Protein AF-A0A9D4PLC4-F1 (afdb_monomer_lite)

pLDDT: mean 71.14, std 16.93, range [31.78, 88.88]

Organism: Rhipicephalus sanguineus (NCBI:txid34632)

Structure (mmCIF, N/CA/C/O backbone):
data_AF-A0A9D4PLC4-F1
#
_entry.id   AF-A0A9D4PLC4-F1
#
loop_
_atom_site.group_PDB
_atom_site.id
_atom_site.type_symbol
_atom_site.label_atom_id
_atom_site.label_alt_id
_atom_site.label_comp_id
_atom_site.label_asym_id
_atom_site.label_entity_id
_atom_site.label_seq_id
_atom_site.pdbx_PDB_ins_code
_atom_site.Cartn_x
_atom_site.Cartn_y
_atom_site.Cartn_z
_atom_site.occupancy
_atom_site.B_iso_or_equiv
_atom_site.auth_seq_id
_atom_site.auth_comp_id
_atom_site.auth_asym_id
_atom_site.auth_atom_id
_atom_site.pdbx_PDB_model_num
ATOM 1 N N . MET A 1 1 ? -18.715 -10.642 -10.114 1.00 45.38 1 MET A N 1
ATOM 2 C CA . MET A 1 1 ? -18.009 -9.650 -9.276 1.00 45.38 1 MET A CA 1
ATOM 3 C C . MET A 1 1 ? -16.687 -9.358 -9.954 1.00 45.38 1 MET A C 1
ATOM 5 O O . MET A 1 1 ? -16.019 -10.314 -10.340 1.00 45.38 1 MET A O 1
ATOM 9 N N . LYS A 1 2 ? -16.368 -8.088 -10.219 1.00 51.75 2 LYS A N 1
ATOM 10 C CA . LYS A 1 2 ? -15.064 -7.721 -10.784 1.00 51.75 2 LYS A CA 1
ATOM 11 C C . LYS A 1 2 ? -14.036 -7.802 -9.650 1.00 51.75 2 LYS A C 1
ATOM 13 O O . LYS A 1 2 ? -14.367 -7.495 -8.513 1.00 51.75 2 LYS A O 1
ATOM 18 N N . GLY A 1 3 ? -12.821 -8.271 -9.937 1.00 55.44 3 GLY A N 1
ATOM 19 C CA . GLY A 1 3 ? -11.808 -8.559 -8.907 1.00 55.44 3 GLY A CA 1
ATOM 20 C C . GLY A 1 3 ? -11.423 -7.362 -8.024 1.00 55.44 3 GLY A C 1
ATOM 21 O O . GLY A 1 3 ? -10.984 -7.563 -6.899 1.00 55.44 3 GLY A O 1
ATOM 22 N N . THR A 1 4 ? -11.646 -6.135 -8.497 1.00 58.72 4 THR A N 1
ATOM 23 C CA . THR A 1 4 ? -11.433 -4.888 -7.745 1.00 58.72 4 THR A CA 1
ATOM 24 C C . THR A 1 4 ? -12.438 -4.705 -6.608 1.00 58.72 4 THR A C 1
ATOM 26 O O . THR A 1 4 ? -12.043 -4.343 -5.507 1.00 58.72 4 THR A O 1
ATOM 29 N N . ASP A 1 5 ? -13.704 -5.081 -6.819 1.00 70.44 5 ASP A N 1
ATOM 30 C CA . ASP A 1 5 ? -14.782 -4.884 -5.837 1.00 70.44 5 ASP A CA 1
ATOM 31 C C . ASP A 1 5 ? -14.549 -5.719 -4.562 1.00 70.44 5 ASP A C 1
ATOM 33 O O . ASP A 1 5 ? -14.972 -5.357 -3.465 1.00 70.44 5 ASP A O 1
ATOM 37 N N . ALA A 1 6 ? -13.871 -6.864 -4.704 1.00 78.25 6 ALA A N 1
ATOM 38 C CA . ALA A 1 6 ? -13.533 -7.734 -3.583 1.00 78.25 6 ALA A CA 1
ATOM 39 C C . ALA A 1 6 ? -12.406 -7.151 -2.717 1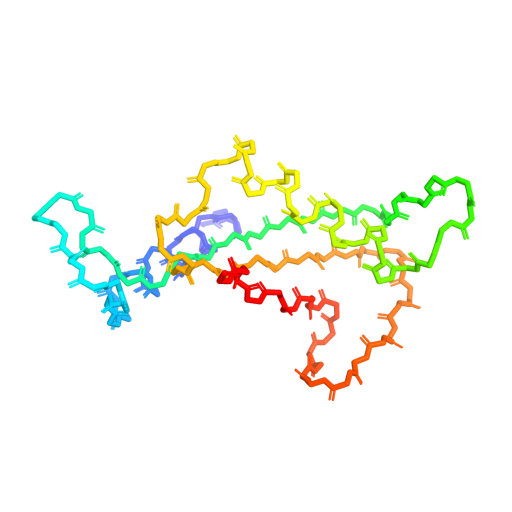.00 78.25 6 ALA A C 1
ATOM 41 O O . ALA A 1 6 ? -12.465 -7.264 -1.494 1.00 78.25 6 ALA A O 1
ATOM 42 N N . LEU A 1 7 ? -11.400 -6.522 -3.337 1.00 77.25 7 LEU A N 1
ATOM 43 C CA . LEU A 1 7 ? -10.304 -5.873 -2.618 1.00 77.25 7 LEU A CA 1
ATOM 44 C C . LEU A 1 7 ? -10.813 -4.651 -1.851 1.00 77.25 7 LEU A C 1
ATOM 46 O O . LEU A 1 7 ? -10.522 -4.522 -0.664 1.00 77.25 7 LEU A O 1
ATOM 50 N N . ASP A 1 8 ? -11.634 -3.823 -2.495 1.00 80.81 8 ASP A N 1
ATOM 51 C CA . ASP A 1 8 ? -12.244 -2.653 -1.862 1.00 80.81 8 ASP A CA 1
ATOM 52 C C . ASP A 1 8 ? -13.105 -3.065 -0.661 1.00 80.81 8 ASP A C 1
ATOM 54 O O . ASP A 1 8 ? -12.969 -2.507 0.428 1.00 80.81 8 ASP A O 1
ATOM 58 N N . GLY A 1 9 ? -13.910 -4.124 -0.810 1.00 83.56 9 GLY A N 1
ATOM 59 C CA . GLY A 1 9 ? -14.704 -4.672 0.290 1.00 83.56 9 GLY A CA 1
ATOM 60 C C . GLY A 1 9 ? -13.858 -5.186 1.463 1.00 83.56 9 GLY A C 1
ATOM 61 O O . GLY A 1 9 ? -14.238 -5.006 2.620 1.00 83.56 9 GLY A O 1
ATOM 62 N N . ILE A 1 10 ? -12.698 -5.797 1.197 1.00 84.12 10 ILE A N 1
ATOM 63 C CA . ILE A 1 10 ? -11.768 -6.237 2.251 1.00 84.12 10 ILE A CA 1
ATOM 64 C C . ILE A 1 10 ? -11.128 -5.032 2.948 1.00 84.12 10 ILE A C 1
ATOM 66 O O . ILE A 1 10 ? -11.069 -5.010 4.178 1.00 84.12 10 ILE A O 1
ATOM 70 N N . ILE A 1 11 ? -10.682 -4.024 2.193 1.00 82.75 11 ILE A N 1
ATOM 71 C CA . ILE A 1 11 ? -10.084 -2.798 2.740 1.00 82.75 11 ILE A CA 1
ATOM 72 C C . ILE A 1 11 ? -11.086 -2.076 3.648 1.00 82.75 11 ILE A C 1
ATOM 74 O O . ILE A 1 11 ? -10.751 -1.715 4.778 1.00 82.75 11 ILE A O 1
ATOM 78 N N . GLU A 1 12 ? -12.332 -1.914 3.198 1.00 82.88 12 GLU A N 1
ATOM 79 C CA . GLU A 1 12 ? -13.393 -1.308 4.007 1.00 82.88 12 GLU A CA 1
ATOM 80 C C . GLU A 1 12 ? -13.704 -2.127 5.258 1.00 82.88 12 GLU A C 1
ATOM 82 O O . GLU A 1 12 ? -13.893 -1.565 6.340 1.00 82.88 12 GLU A O 1
ATOM 87 N N . ARG A 1 13 ? -13.728 -3.457 5.136 1.00 84.06 13 ARG A N 1
ATOM 88 C CA . ARG A 1 13 ? -13.960 -4.348 6.270 1.00 84.06 13 ARG A CA 1
ATOM 89 C C . ARG A 1 13 ? -12.865 -4.212 7.324 1.00 84.06 13 ARG A C 1
ATOM 91 O O . ARG A 1 13 ? -13.193 -4.031 8.492 1.00 84.06 13 ARG A O 1
ATOM 98 N N . ILE A 1 14 ? -11.593 -4.230 6.927 1.00 82.38 14 ILE A N 1
ATOM 99 C CA . ILE A 1 14 ? -10.462 -4.056 7.852 1.00 82.38 14 ILE A CA 1
ATOM 100 C C . ILE A 1 14 ? -10.563 -2.707 8.556 1.00 82.38 14 ILE A C 1
ATOM 102 O O . ILE A 1 14 ? -10.468 -2.638 9.780 1.00 82.38 14 ILE A O 1
ATOM 106 N N . ARG A 1 15 ? -10.854 -1.650 7.802 1.00 82.38 15 ARG A N 1
ATOM 107 C CA . ARG A 1 15 ? -11.050 -0.309 8.346 1.00 82.38 15 ARG A CA 1
ATOM 108 C C . ARG A 1 15 ? -12.215 -0.223 9.344 1.00 82.38 15 ARG A C 1
ATOM 110 O O . ARG A 1 15 ? -12.173 0.603 10.248 1.00 82.38 15 ARG A O 1
ATOM 117 N N . ASN A 1 16 ? -13.248 -1.052 9.213 1.00 81.56 16 ASN A N 1
ATOM 118 C CA . ASN A 1 16 ? -14.390 -1.060 10.134 1.00 81.56 16 ASN A CA 1
ATOM 119 C C . ASN A 1 16 ? -14.205 -1.996 11.341 1.00 81.56 16 ASN A C 1
ATOM 121 O O . ASN A 1 16 ? -14.780 -1.740 12.396 1.00 81.56 16 ASN A O 1
ATOM 125 N N . GLU A 1 17 ? -13.444 -3.081 11.191 1.00 85.88 17 GLU A N 1
ATOM 126 C CA . GLU A 1 17 ? -13.249 -4.095 12.237 1.00 85.88 17 GLU A CA 1
ATOM 127 C C . GLU A 1 17 ? -12.034 -3.813 13.133 1.00 85.88 17 GLU A C 1
ATOM 129 O O . GLU A 1 17 ? -11.988 -4.276 14.273 1.00 85.88 17 GLU A O 1
ATOM 134 N N . THR A 1 18 ? -11.043 -3.066 12.643 1.00 82.25 18 THR A N 1
ATOM 135 C CA . THR A 1 18 ? -9.851 -2.726 13.429 1.00 82.25 18 THR A CA 1
ATOM 136 C C . THR A 1 18 ? -10.095 -1.547 14.370 1.00 82.25 18 THR A C 1
ATOM 138 O O . THR A 1 18 ? -10.918 -0.664 14.120 1.00 82.25 18 THR A O 1
ATOM 141 N N . LEU A 1 19 ? -9.364 -1.535 15.486 1.00 82.94 19 LEU A N 1
ATOM 142 C CA . LEU A 1 19 ? -9.422 -0.447 16.457 1.00 82.94 19 LEU A CA 1
ATOM 143 C C . LEU A 1 19 ? -8.715 0.793 15.910 1.00 82.94 19 LEU A C 1
ATOM 145 O O . LEU A 1 19 ? -7.646 0.705 15.311 1.00 82.94 19 LEU A O 1
ATOM 149 N N . CYS A 1 20 ? -9.304 1.957 16.164 1.00 83.25 20 CYS A N 1
ATOM 150 C CA . CYS A 1 20 ? -8.637 3.228 15.925 1.00 83.25 20 CYS A CA 1
ATOM 151 C C . CYS A 1 20 ? -7.518 3.417 16.959 1.00 83.25 20 CYS A C 1
ATOM 153 O O . CYS A 1 20 ? -7.763 3.336 18.164 1.00 83.25 20 CYS A O 1
ATOM 155 N N . ILE A 1 21 ? -6.300 3.662 16.473 1.00 82.44 21 ILE A N 1
ATOM 156 C CA . ILE A 1 21 ? -5.094 3.833 17.299 1.00 82.44 21 ILE A CA 1
ATOM 157 C C . ILE A 1 21 ? -4.764 5.304 17.587 1.00 82.44 21 ILE A C 1
ATOM 159 O O . ILE A 1 21 ? -3.846 5.595 18.350 1.00 82.44 21 ILE A O 1
ATOM 163 N N . CYS A 1 22 ? -5.514 6.240 16.999 1.00 81.62 22 CYS A N 1
ATOM 164 C CA . CYS A 1 22 ? -5.277 7.665 17.188 1.00 81.62 22 CYS A CA 1
ATOM 165 C C . CYS A 1 22 ? -5.540 8.103 18.638 1.00 81.62 22 CYS A C 1
ATOM 167 O O . CYS A 1 22 ? -6.505 7.637 19.250 1.00 81.62 22 CYS A O 1
ATOM 169 N N . PRO A 1 23 ? -4.805 9.107 19.159 1.00 81.56 23 PRO A N 1
ATOM 170 C CA . PRO A 1 23 ? -5.092 9.705 20.468 1.00 81.56 23 PRO A CA 1
ATOM 171 C C . PRO A 1 23 ? -6.520 10.251 20.580 1.00 81.56 23 PRO A C 1
ATOM 173 O O . PRO A 1 23 ? -7.117 10.255 21.655 1.00 81.56 23 PRO A O 1
ATOM 176 N N . THR A 1 24 ? -7.078 10.717 19.458 1.00 80.81 24 THR A N 1
ATOM 177 C CA . THR A 1 24 ? -8.481 11.116 19.353 1.00 80.81 24 THR A CA 1
ATOM 178 C C . THR A 1 24 ? -9.103 10.531 18.093 1.00 80.81 24 THR A C 1
ATOM 180 O O . THR A 1 24 ? -8.761 10.887 16.970 1.00 80.81 24 THR A O 1
ATOM 183 N N . CYS A 1 25 ? -10.059 9.631 18.282 1.00 73.81 25 CYS A N 1
ATOM 184 C CA . CYS A 1 25 ? -10.852 9.065 17.201 1.00 73.81 25 CYS A CA 1
ATOM 185 C C . CYS A 1 25 ? -12.121 9.919 17.069 1.00 73.81 25 CYS A C 1
ATOM 187 O O . CYS A 1 25 ? -13.100 9.729 17.791 1.00 73.81 25 CYS A O 1
ATOM 189 N N . GLY A 1 26 ? -12.084 10.948 16.216 1.00 63.81 26 GLY A N 1
ATOM 190 C CA . GLY A 1 26 ? -13.214 11.868 16.040 1.00 63.81 26 GLY A CA 1
ATOM 191 C C . GLY A 1 26 ? -14.474 11.158 15.525 1.00 63.81 26 GLY A C 1
ATOM 192 O O . GLY A 1 26 ? -14.385 10.216 14.745 1.00 63.81 26 GLY A O 1
ATOM 193 N N . LYS A 1 27 ? -15.673 11.644 15.884 1.00 58.91 27 LYS A N 1
ATOM 194 C CA . LYS A 1 27 ? -16.967 11.017 15.518 1.00 58.91 27 LYS A CA 1
ATOM 195 C C . LYS A 1 27 ? -17.191 10.805 14.008 1.00 58.91 27 LYS A C 1
ATOM 197 O O . LYS A 1 27 ? -18.032 9.994 13.642 1.00 58.91 27 LYS A O 1
ATOM 202 N N . SER A 1 28 ? -16.459 11.517 13.145 1.00 56.31 28 SER A N 1
ATOM 203 C CA . SER A 1 28 ? -16.549 11.407 11.678 1.00 56.31 28 SER A CA 1
ATOM 204 C C . SER A 1 28 ? -15.355 10.689 11.022 1.00 56.31 28 SER A C 1
ATOM 206 O O . SER A 1 28 ? -15.405 10.408 9.825 1.00 56.31 28 SER A O 1
ATOM 208 N N . HIS A 1 29 ? -14.294 10.388 11.784 1.00 53.62 29 HIS A N 1
ATOM 209 C CA . HIS A 1 29 ? -13.020 9.845 11.279 1.00 53.62 29 HIS A CA 1
ATOM 210 C C . HIS A 1 29 ? -12.493 8.642 12.080 1.00 53.62 29 HIS A C 1
ATOM 212 O O . HIS A 1 29 ? -11.463 8.090 11.717 1.00 53.62 29 HIS A O 1
ATOM 218 N N . ALA A 1 30 ? -13.210 8.202 13.121 1.00 52.97 30 ALA A N 1
ATOM 219 C CA . ALA A 1 30 ? -12.932 7.013 13.927 1.00 52.97 30 ALA A CA 1
ATOM 220 C C . ALA A 1 30 ? -13.215 5.719 13.154 1.00 52.97 30 ALA A C 1
ATOM 222 O O . ALA A 1 30 ? -14.120 4.956 13.489 1.00 52.97 30 ALA A O 1
ATOM 223 N N . ARG A 1 31 ? -12.471 5.495 12.082 1.00 67.50 31 ARG A N 1
ATOM 224 C CA . ARG A 1 31 ? -12.361 4.175 11.481 1.00 67.50 31 ARG A CA 1
ATOM 225 C C . ARG A 1 31 ? -10.985 3.631 11.856 1.00 67.50 31 ARG A C 1
ATOM 227 O O . ARG A 1 31 ? -10.096 4.413 12.179 1.00 67.50 31 ARG A O 1
ATOM 234 N N . GLY A 1 32 ? -10.865 2.317 11.942 1.00 79.06 32 GLY A N 1
ATOM 235 C CA . GLY A 1 32 ? -9.612 1.649 12.244 1.00 79.06 32 GLY A CA 1
ATOM 236 C C . GLY A 1 32 ? -8.577 1.846 11.141 1.00 79.06 32 GLY A C 1
ATOM 237 O O . GLY A 1 32 ? -8.636 2.785 10.349 1.00 79.06 32 GLY A O 1
ATOM 238 N N . ILE A 1 33 ? -7.640 0.919 11.071 1.00 83.75 33 ILE A N 1
ATOM 239 C CA . ILE A 1 33 ? -6.500 0.977 10.171 1.00 83.75 33 ILE A CA 1
ATOM 240 C C . ILE A 1 33 ? -6.941 1.101 8.709 1.00 83.75 33 ILE A C 1
ATOM 242 O O . ILE A 1 33 ? -7.774 0.341 8.207 1.00 83.75 33 ILE A O 1
ATOM 246 N N . THR A 1 34 ? -6.351 2.065 8.015 1.00 83.00 34 THR A N 1
ATOM 247 C CA . THR A 1 34 ? -6.563 2.330 6.598 1.00 83.00 34 THR A CA 1
ATOM 248 C C . THR A 1 34 ? -5.522 1.573 5.774 1.00 83.00 34 THR A C 1
ATOM 250 O O . THR A 1 34 ? -4.324 1.714 5.985 1.00 83.00 34 THR A O 1
ATOM 253 N N . LEU A 1 35 ? -5.963 0.781 4.798 1.00 83.00 35 LEU A N 1
ATOM 254 C CA . LEU A 1 35 ? -5.066 0.066 3.889 1.00 83.00 35 LEU A CA 1
ATOM 255 C C . LEU A 1 35 ? -5.036 0.738 2.519 1.00 83.00 35 LEU A C 1
ATOM 257 O O . LEU A 1 35 ? -6.079 0.937 1.900 1.00 83.00 35 LEU A O 1
ATOM 261 N N . GLY A 1 36 ? -3.838 1.053 2.039 1.00 82.38 36 GLY A N 1
ATOM 262 C CA . GLY A 1 36 ? -3.582 1.439 0.656 1.00 82.38 36 GLY A CA 1
ATOM 263 C C . GLY A 1 36 ? -2.871 0.311 -0.082 1.00 82.38 36 GLY A C 1
ATOM 264 O O . GLY A 1 36 ? -1.992 -0.336 0.482 1.00 82.38 36 GLY A O 1
ATOM 265 N N . VAL A 1 37 ? -3.211 0.084 -1.349 1.00 84.00 37 VAL A N 1
ATOM 266 C CA . VAL A 1 37 ? -2.516 -0.892 -2.201 1.00 84.00 37 VAL A CA 1
ATOM 267 C C . VAL A 1 37 ? -2.127 -0.219 -3.504 1.00 84.00 37 VAL A C 1
ATOM 269 O O . VAL A 1 37 ? -2.991 0.285 -4.218 1.00 84.00 37 VAL A O 1
ATOM 272 N N . ALA A 1 38 ? -0.837 -0.220 -3.828 1.00 83.00 38 ALA A N 1
ATOM 273 C CA . ALA A 1 38 ? -0.335 0.273 -5.102 1.00 83.00 38 ALA A CA 1
ATOM 274 C C . ALA A 1 38 ? 0.436 -0.829 -5.826 1.00 83.00 38 ALA A C 1
ATOM 276 O O . ALA A 1 38 ? 1.391 -1.400 -5.299 1.00 83.00 38 ALA A O 1
ATOM 277 N N . ILE A 1 39 ? 0.011 -1.107 -7.057 1.00 82.31 39 ILE 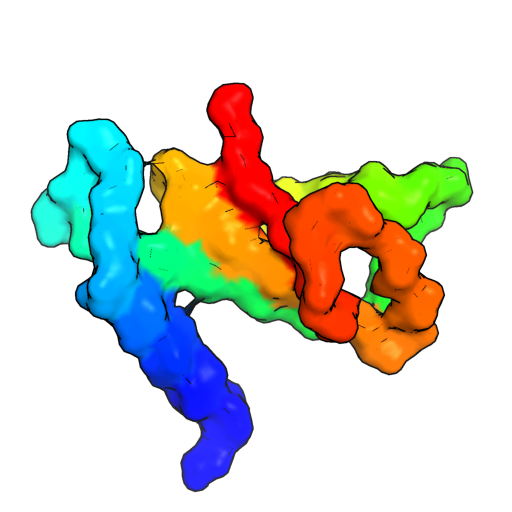A N 1
ATOM 278 C CA . ILE A 1 39 ? 0.634 -2.093 -7.937 1.00 82.31 39 ILE A CA 1
ATOM 279 C C . ILE A 1 39 ? 1.433 -1.336 -8.994 1.00 82.31 39 ILE A C 1
ATOM 281 O O . ILE A 1 39 ? 0.908 -0.430 -9.642 1.00 82.31 39 ILE A O 1
ATOM 285 N N . MET A 1 40 ? 2.696 -1.708 -9.171 1.00 78.75 40 MET A N 1
ATOM 286 C CA . MET A 1 40 ? 3.609 -1.104 -10.137 1.00 78.75 40 MET A CA 1
ATOM 287 C C . MET A 1 40 ? 4.359 -2.173 -10.936 1.00 78.75 40 MET A C 1
ATOM 289 O O . MET A 1 40 ? 4.498 -3.322 -10.513 1.00 78.75 40 MET A O 1
ATOM 293 N N . GLU A 1 41 ? 4.843 -1.808 -12.121 1.00 81.69 41 GLU A N 1
ATOM 294 C CA . GLU A 1 41 ? 5.701 -2.710 -12.895 1.00 81.69 41 GLU A CA 1
ATOM 295 C C . GLU A 1 41 ? 7.105 -2.793 -12.301 1.00 81.69 41 GLU A C 1
ATOM 297 O O . GLU A 1 41 ? 7.612 -3.892 -12.104 1.00 81.69 41 GLU A O 1
ATOM 302 N N . HIS A 1 42 ? 7.693 -1.634 -11.993 1.00 79.81 42 HIS A N 1
ATOM 303 C CA . HIS A 1 42 ? 9.041 -1.499 -11.455 1.00 79.81 42 HIS A CA 1
ATOM 304 C C . HIS A 1 42 ? 9.120 -0.357 -10.437 1.00 79.81 42 HIS A C 1
ATOM 306 O O . HIS A 1 42 ? 8.473 0.680 -10.605 1.00 79.81 42 HIS A O 1
ATOM 312 N N . VAL A 1 43 ? 9.984 -0.501 -9.437 1.00 77.25 43 VAL A N 1
ATOM 313 C CA . VAL A 1 43 ? 10.386 0.575 -8.531 1.00 77.25 43 VAL A CA 1
ATOM 314 C C . VAL A 1 43 ? 11.400 1.462 -9.247 1.00 77.25 43 VAL A C 1
ATOM 316 O O . VAL A 1 43 ? 12.524 1.047 -9.546 1.00 77.25 43 VAL A O 1
ATOM 319 N N . HIS A 1 44 ? 11.022 2.713 -9.501 1.00 80.69 44 HIS A N 1
ATOM 320 C CA . HIS A 1 44 ? 11.923 3.686 -10.106 1.00 80.69 44 HIS A CA 1
ATOM 321 C C . HIS A 1 44 ? 13.022 4.111 -9.121 1.00 80.69 44 HIS A C 1
ATOM 323 O O . HIS A 1 44 ? 12.738 4.602 -8.029 1.00 80.69 44 HIS A O 1
ATOM 329 N N . ARG A 1 45 ? 14.290 3.962 -9.521 1.00 80.50 45 ARG A N 1
ATOM 330 C CA . ARG A 1 45 ? 15.456 4.369 -8.723 1.00 80.50 45 ARG A CA 1
ATOM 331 C C . ARG A 1 45 ? 16.156 5.543 -9.394 1.00 80.50 45 ARG A C 1
ATOM 333 O O . ARG A 1 45 ? 16.916 5.355 -10.342 1.00 80.50 45 ARG A O 1
ATOM 340 N N . ALA A 1 46 ? 15.914 6.751 -8.897 1.00 78.50 46 ALA A N 1
ATOM 341 C CA . ALA A 1 46 ? 16.663 7.916 -9.348 1.00 78.50 46 ALA A CA 1
ATOM 342 C C . ALA A 1 46 ? 18.128 7.802 -8.888 1.00 78.50 46 ALA A C 1
ATOM 344 O O . ALA A 1 46 ? 18.394 7.388 -7.761 1.00 78.50 46 ALA A O 1
ATOM 345 N N . ASN A 1 47 ? 19.081 8.166 -9.752 1.00 81.38 47 ASN A N 1
ATOM 346 C CA . ASN A 1 47 ? 20.508 8.295 -9.415 1.00 81.38 47 ASN A CA 1
ATOM 347 C C . ASN A 1 47 ? 21.144 7.069 -8.717 1.00 81.38 47 ASN A C 1
ATOM 349 O O . ASN A 1 47 ? 21.998 7.238 -7.851 1.00 81.38 47 ASN A O 1
ATOM 353 N N . ASN A 1 48 ? 20.739 5.839 -9.067 1.00 76.19 48 ASN A N 1
ATOM 354 C CA . ASN A 1 48 ? 21.206 4.601 -8.416 1.00 76.19 48 ASN A CA 1
ATOM 355 C C . ASN A 1 48 ? 21.004 4.567 -6.886 1.00 76.19 48 ASN A C 1
ATOM 357 O O . ASN A 1 48 ? 21.734 3.871 -6.178 1.00 76.19 48 ASN A O 1
ATOM 361 N N . GLN A 1 49 ? 20.007 5.287 -6.367 1.00 81.75 49 GLN A N 1
ATOM 362 C CA . GLN A 1 49 ? 19.666 5.233 -4.948 1.00 81.75 49 GLN A CA 1
ATOM 363 C C . GLN A 1 49 ? 19.335 3.794 -4.496 1.00 81.75 49 GLN A C 1
ATOM 365 O O . GLN A 1 49 ? 18.822 2.999 -5.300 1.00 81.75 49 GLN A O 1
ATOM 370 N N . PRO A 1 50 ? 19.597 3.449 -3.219 1.00 82.06 50 PRO A N 1
ATOM 371 C CA . PRO A 1 50 ? 19.201 2.165 -2.658 1.00 82.06 50 PRO A CA 1
ATOM 372 C C . PRO A 1 50 ? 17.707 1.903 -2.859 1.00 82.06 50 PRO A C 1
ATOM 374 O O . PRO A 1 50 ? 16.887 2.820 -2.842 1.00 82.06 50 PRO A O 1
ATOM 377 N N . VAL A 1 51 ? 17.353 0.632 -3.034 1.00 77.25 51 VAL A N 1
ATOM 378 C CA . VAL A 1 51 ? 15.961 0.186 -3.210 1.00 77.25 51 VAL A CA 1
ATOM 379 C C . VAL A 1 51 ? 15.067 0.700 -2.099 1.00 77.25 51 VAL A C 1
ATOM 381 O O . VAL A 1 51 ? 14.009 1.252 -2.371 1.00 77.25 51 VAL A O 1
ATOM 384 N N . GLU A 1 52 ? 15.508 0.504 -0.862 1.00 76.75 52 GLU A N 1
ATOM 385 C CA . GLU A 1 52 ? 14.760 0.851 0.341 1.00 76.75 52 GLU A CA 1
ATOM 386 C C . GLU A 1 52 ? 14.410 2.341 0.344 1.00 76.75 52 GLU A C 1
ATOM 388 O O . GLU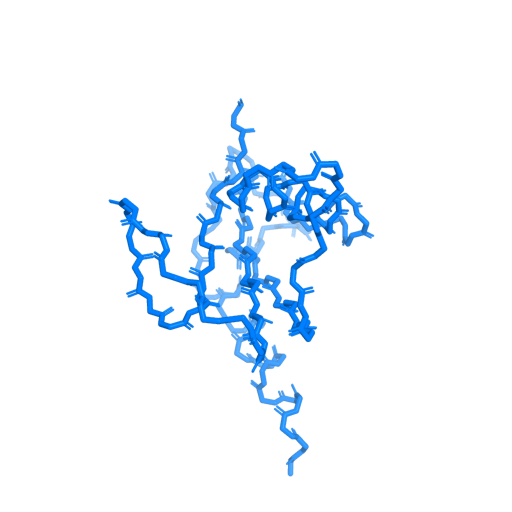 A 1 52 ? 13.264 2.709 0.586 1.00 76.75 52 GLU A O 1
ATOM 393 N N . GLU A 1 53 ? 15.368 3.185 -0.047 1.00 81.62 53 GLU A N 1
ATOM 394 C CA . GLU A 1 53 ? 15.171 4.627 -0.164 1.00 81.62 53 GLU A CA 1
ATOM 395 C C . GLU A 1 53 ? 14.181 4.978 -1.278 1.00 81.62 53 GLU A C 1
ATOM 397 O O . GLU A 1 53 ? 13.272 5.781 -1.075 1.00 81.62 53 GLU A O 1
ATOM 402 N N . ALA A 1 54 ? 14.308 4.341 -2.447 1.00 82.06 54 ALA A N 1
ATOM 403 C CA . ALA A 1 54 ? 13.386 4.552 -3.561 1.00 82.06 54 ALA A CA 1
ATOM 404 C C . ALA A 1 54 ? 11.943 4.183 -3.190 1.00 82.06 54 ALA A C 1
ATOM 406 O O . ALA A 1 54 ? 11.012 4.937 -3.477 1.00 82.06 54 ALA A O 1
ATOM 407 N N . VAL A 1 55 ? 11.767 3.034 -2.533 1.00 81.06 55 VAL A N 1
ATOM 408 C CA . VAL A 1 55 ? 10.461 2.570 -2.065 1.00 81.06 55 VAL A CA 1
ATOM 409 C C . VAL A 1 55 ? 9.913 3.508 -0.994 1.00 81.06 55 VAL A C 1
ATOM 411 O O . VAL A 1 55 ? 8.732 3.842 -1.045 1.00 81.06 55 VAL A O 1
ATOM 414 N N . ARG A 1 56 ? 10.758 3.992 -0.075 1.00 82.00 56 ARG A N 1
ATOM 415 C CA . ARG A 1 56 ? 10.353 4.927 0.982 1.00 82.00 56 ARG A CA 1
ATOM 416 C C . ARG A 1 56 ? 9.841 6.240 0.417 1.00 82.00 56 ARG A C 1
ATOM 418 O O . ARG A 1 56 ? 8.720 6.640 0.720 1.00 82.00 56 ARG A O 1
ATOM 425 N N . VAL A 1 57 ? 10.619 6.872 -0.458 1.00 84.69 57 VAL A N 1
ATOM 426 C CA . VAL A 1 57 ? 10.229 8.131 -1.109 1.00 84.69 57 VAL A CA 1
ATOM 427 C C . VAL A 1 57 ? 8.929 7.956 -1.894 1.00 84.69 57 VAL A C 1
ATOM 429 O O . VAL A 1 57 ? 8.048 8.820 -1.854 1.00 84.69 57 VAL A O 1
ATOM 432 N N . PHE A 1 58 ? 8.770 6.824 -2.582 1.00 83.81 58 PHE A N 1
ATOM 433 C CA . PHE A 1 58 ? 7.543 6.520 -3.308 1.00 83.81 58 PHE A CA 1
ATOM 434 C C . PHE A 1 58 ? 6.340 6.334 -2.369 1.00 83.81 58 PHE A C 1
ATO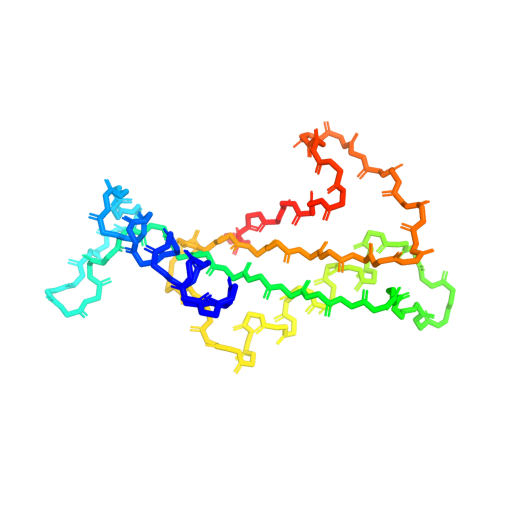M 436 O O . PHE A 1 58 ? 5.285 6.924 -2.609 1.00 83.81 58 PHE A O 1
ATOM 443 N N . ALA A 1 59 ? 6.506 5.584 -1.276 1.00 83.44 59 ALA A N 1
ATOM 444 C CA . ALA A 1 59 ? 5.478 5.374 -0.259 1.00 83.44 59 ALA A CA 1
ATOM 445 C C . ALA A 1 59 ? 5.009 6.699 0.363 1.00 83.44 59 ALA A C 1
ATOM 447 O O . ALA A 1 59 ? 3.810 6.970 0.426 1.00 83.44 59 ALA A O 1
ATOM 448 N N . GLU A 1 60 ? 5.945 7.562 0.763 1.00 85.00 60 GLU A N 1
ATOM 449 C CA . GLU A 1 60 ? 5.640 8.883 1.325 1.00 85.00 60 GLU A CA 1
ATOM 450 C C . GLU A 1 60 ? 4.926 9.793 0.323 1.00 85.00 60 GLU A C 1
ATOM 452 O O . GLU A 1 60 ? 4.010 10.536 0.683 1.00 85.00 60 GLU A O 1
ATOM 457 N N . THR A 1 61 ? 5.321 9.725 -0.949 1.00 87.00 61 THR A N 1
ATOM 458 C CA . THR A 1 61 ? 4.661 10.477 -2.021 1.00 87.00 61 THR A CA 1
ATOM 459 C C . THR A 1 61 ? 3.218 10.012 -2.202 1.00 87.00 61 THR A C 1
ATOM 461 O O . THR A 1 61 ? 2.313 10.841 -2.310 1.00 87.00 61 THR A O 1
ATOM 464 N N . LEU A 1 62 ? 2.974 8.698 -2.186 1.00 86.31 62 LEU A N 1
ATOM 465 C CA . LEU A 1 62 ? 1.623 8.149 -2.285 1.00 86.31 62 LEU A CA 1
ATOM 466 C C . LEU A 1 62 ? 0.751 8.523 -1.090 1.00 86.31 62 LEU A C 1
ATOM 468 O O . LEU A 1 62 ? -0.379 8.955 -1.299 1.00 86.31 62 LEU A O 1
ATOM 472 N N . ARG A 1 63 ? 1.273 8.444 0.138 1.00 86.12 63 ARG A N 1
ATOM 473 C CA . ARG A 1 63 ? 0.544 8.877 1.343 1.00 86.12 63 ARG A CA 1
ATOM 474 C C . ARG A 1 63 ? 0.052 10.311 1.236 1.00 86.12 63 ARG A C 1
ATOM 476 O O . ARG A 1 63 ? -1.124 10.574 1.471 1.00 86.12 63 ARG A O 1
ATOM 483 N N . LYS A 1 64 ? 0.935 11.222 0.814 1.00 87.56 64 LYS A N 1
ATOM 484 C CA . LYS A 1 64 ? 0.605 12.641 0.622 1.00 87.56 64 LYS A CA 1
ATOM 485 C C . LYS A 1 64 ? -0.435 12.836 -0.476 1.00 87.56 64 LYS A C 1
ATOM 487 O O . LYS A 1 64 ? -1.396 13.571 -0.282 1.00 87.56 64 LYS A O 1
ATOM 492 N N . ASN A 1 65 ? -0.272 12.156 -1.609 1.00 88.88 65 ASN A N 1
ATOM 493 C CA . ASN A 1 65 ? -1.174 12.304 -2.752 1.00 88.88 65 ASN A CA 1
ATOM 494 C C . ASN A 1 65 ? -2.566 11.724 -2.490 1.00 88.88 65 ASN A C 1
ATOM 496 O O . ASN A 1 65 ? -3.557 12.260 -2.977 1.00 88.88 65 ASN A O 1
ATOM 500 N N . TRP A 1 66 ? -2.644 10.617 -1.754 1.00 86.75 66 TRP A N 1
ATOM 501 C CA . TRP A 1 66 ? -3.907 9.953 -1.430 1.00 86.75 66 TRP A CA 1
ATOM 502 C C . TRP A 1 66 ? -4.539 10.482 -0.147 1.00 86.75 66 TRP A C 1
ATOM 504 O O . TRP 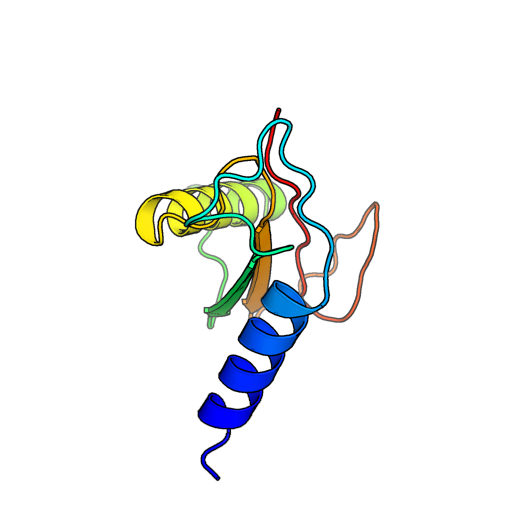A 1 66 ? -5.672 10.111 0.156 1.00 86.75 66 TRP A O 1
ATOM 514 N N . ASN A 1 67 ? -3.826 11.341 0.590 1.00 84.94 67 ASN A N 1
ATOM 515 C CA . ASN A 1 67 ? -4.199 11.762 1.935 1.00 84.94 67 ASN A CA 1
ATOM 516 C C . ASN A 1 67 ? -4.556 10.535 2.800 1.00 84.94 67 ASN A C 1
ATOM 518 O O . ASN A 1 67 ? -5.641 10.451 3.382 1.00 84.94 67 ASN A O 1
ATOM 522 N N . LEU A 1 68 ? -3.666 9.536 2.756 1.00 80.81 68 LEU A N 1
ATOM 523 C CA . LEU A 1 68 ? -3.829 8.249 3.426 1.00 80.81 68 LEU A CA 1
ATOM 524 C C . LEU A 1 68 ? -3.384 8.373 4.885 1.00 80.81 68 LEU A C 1
ATOM 526 O O . LEU A 1 68 ? -2.298 8.887 5.140 1.00 80.81 68 LEU A O 1
ATOM 530 N N . GLY A 1 69 ? -4.209 7.868 5.803 1.00 73.31 69 GLY A N 1
ATOM 531 C CA . GLY A 1 69 ? -3.970 7.984 7.241 1.00 73.31 69 GLY A CA 1
ATOM 532 C C . GLY A 1 69 ? -4.290 9.377 7.796 1.00 73.31 69 GLY A C 1
ATOM 533 O O . GLY A 1 69 ? -4.416 10.361 7.071 1.00 73.31 69 GLY A O 1
ATOM 534 N N . ASN A 1 70 ? -4.471 9.444 9.109 1.00 76.19 70 ASN A N 1
ATOM 535 C CA . ASN A 1 70 ? -4.680 10.659 9.895 1.00 76.19 70 ASN A CA 1
ATOM 536 C C . ASN A 1 70 ? -3.696 10.765 11.072 1.00 76.19 70 ASN A C 1
ATOM 538 O O . ASN A 1 70 ? -3.377 11.875 11.490 1.00 76.19 70 ASN A O 1
ATOM 542 N N . CYS A 1 71 ? -3.267 9.637 11.643 1.00 77.94 71 CYS A N 1
ATOM 543 C CA . CYS A 1 71 ? -2.412 9.577 12.837 1.00 77.94 71 CYS A CA 1
ATOM 544 C C . CYS A 1 71 ? -1.407 8.413 12.771 1.00 77.94 71 CYS A C 1
ATOM 546 O O . CYS A 1 71 ? -1.142 7.767 13.784 1.00 77.94 71 CYS A O 1
ATOM 548 N N . ASP A 1 72 ? -0.940 8.096 11.562 1.00 78.62 72 ASP A N 1
ATOM 549 C CA . ASP A 1 72 ? -0.195 6.866 11.258 1.00 78.62 72 ASP A CA 1
ATOM 550 C C . ASP A 1 72 ? -1.036 5.587 11.432 1.00 78.62 72 ASP A C 1
ATOM 552 O O . ASP A 1 72 ? -0.526 4.495 11.670 1.00 78.62 72 ASP A O 1
ATOM 556 N N . ASP A 1 73 ? -2.356 5.708 11.266 1.00 83.06 73 ASP A N 1
ATOM 557 C CA . ASP A 1 73 ? -3.311 4.600 11.187 1.00 83.06 73 ASP A CA 1
ATOM 558 C C . ASP A 1 73 ? -3.364 3.968 9.789 1.00 83.06 73 ASP A C 1
ATOM 560 O O . ASP A 1 73 ? -4.358 3.332 9.449 1.00 83.06 73 ASP A O 1
ATOM 564 N N . ASP A 1 74 ? -2.335 4.139 8.957 1.00 83.62 74 ASP A N 1
ATOM 565 C CA . ASP A 1 74 ? -2.291 3.586 7.609 1.00 83.62 74 ASP A CA 1
ATOM 566 C C . ASP A 1 74 ? -1.203 2.533 7.395 1.00 83.62 74 ASP A C 1
ATOM 568 O O . ASP A 1 74 ? -0.115 2.562 7.968 1.00 83.62 74 ASP A O 1
ATOM 572 N N . ILE A 1 75 ? -1.512 1.600 6.502 1.00 84.06 75 ILE A N 1
ATOM 573 C CA . ILE A 1 75 ? -0.587 0.600 5.989 1.00 84.06 75 ILE A CA 1
ATOM 574 C C . ILE A 1 75 ? -0.641 0.680 4.466 1.00 84.06 75 ILE A C 1
ATOM 576 O O . ILE A 1 75 ? -1.707 0.536 3.866 1.00 84.06 75 ILE A O 1
ATOM 580 N N . LEU A 1 76 ? 0.511 0.877 3.828 1.00 82.62 76 LEU A N 1
ATOM 581 C CA . LEU A 1 76 ? 0.628 0.924 2.373 1.00 82.62 76 LEU A CA 1
ATOM 582 C C . LEU A 1 76 ? 1.321 -0.340 1.856 1.00 82.62 76 LEU A C 1
ATOM 584 O O . LEU A 1 76 ? 2.461 -0.611 2.210 1.00 82.62 76 LEU A O 1
ATOM 588 N N . LEU A 1 77 ? 0.636 -1.098 1.001 1.00 80.56 77 LEU A N 1
ATOM 589 C CA . LEU A 1 77 ? 1.153 -2.285 0.327 1.00 80.56 77 LEU A CA 1
ATOM 590 C C . LEU A 1 77 ? 1.657 -1.884 -1.065 1.00 80.56 77 LEU A C 1
ATOM 592 O O . LEU A 1 77 ? 0.866 -1.508 -1.932 1.00 80.56 77 LEU A O 1
ATOM 596 N N . LEU A 1 78 ? 2.969 -1.961 -1.284 1.00 79.94 78 LEU A N 1
ATOM 597 C CA . LEU A 1 78 ? 3.602 -1.658 -2.570 1.00 79.94 78 LEU A CA 1
ATOM 598 C C . LEU A 1 78 ? 4.030 -2.943 -3.275 1.00 79.94 78 LEU A C 1
ATOM 600 O O . LEU A 1 78 ? 5.001 -3.569 -2.862 1.00 79.94 78 LEU A O 1
ATOM 604 N N . ILE A 1 79 ? 3.334 -3.299 -4.355 1.00 78.38 79 ILE A N 1
ATOM 605 C CA . ILE A 1 79 ? 3.538 -4.553 -5.086 1.00 78.38 79 ILE A CA 1
ATOM 606 C C . ILE A 1 79 ? 4.195 -4.251 -6.436 1.00 78.38 79 ILE A C 1
ATOM 608 O O . ILE A 1 79 ? 3.572 -3.659 -7.316 1.00 78.38 79 ILE A O 1
ATOM 612 N N . SER A 1 80 ? 5.443 -4.686 -6.616 1.00 80.19 80 SER A N 1
ATOM 613 C CA . SER A 1 80 ? 6.117 -4.715 -7.919 1.00 80.19 80 SER A CA 1
ATOM 614 C C . SER A 1 80 ? 5.889 -6.058 -8.611 1.00 80.19 80 SER A C 1
ATOM 616 O O . SER A 1 80 ? 6.075 -7.116 -8.015 1.00 80.19 80 SER A O 1
ATOM 618 N N . THR A 1 81 ? 5.477 -6.027 -9.876 1.00 80.19 81 THR A N 1
ATOM 619 C CA . THR A 1 81 ? 5.171 -7.246 -10.648 1.00 80.19 81 THR A CA 1
ATOM 620 C C . THR A 1 81 ? 6.372 -7.809 -11.403 1.00 80.19 81 THR A C 1
ATOM 622 O O . THR A 1 81 ? 6.320 -8.955 -11.848 1.00 80.19 81 THR A O 1
ATOM 625 N N . LYS A 1 82 ? 7.451 -7.031 -11.557 1.00 77.81 82 LYS A N 1
ATOM 626 C CA . LYS A 1 82 ? 8.647 -7.449 -12.304 1.00 77.81 82 LYS A CA 1
ATOM 627 C C . LYS A 1 82 ? 9.951 -7.319 -11.524 1.00 77.81 82 LYS A C 1
ATOM 629 O O . LYS A 1 82 ? 10.968 -7.828 -11.992 1.00 77.81 82 LYS A O 1
ATOM 634 N N . ASP A 1 83 ? 9.948 -6.683 -10.354 1.00 69.56 83 ASP A N 1
ATOM 635 C CA . ASP A 1 83 ? 11.140 -6.653 -9.512 1.00 69.56 83 ASP A CA 1
ATOM 636 C C . ASP A 1 83 ? 11.155 -7.833 -8.537 1.00 69.56 83 ASP A C 1
ATOM 638 O O . ASP A 1 83 ? 10.316 -7.944 -7.647 1.00 69.56 83 ASP A O 1
ATOM 642 N N . THR A 1 84 ? 12.171 -8.686 -8.643 1.00 56.41 84 THR A N 1
ATOM 643 C CA . THR A 1 84 ? 12.523 -9.658 -7.602 1.00 56.41 84 THR A CA 1
ATOM 644 C C . THR A 1 84 ? 13.272 -8.935 -6.484 1.00 56.41 84 THR A C 1
ATOM 646 O O . THR A 1 84 ? 14.503 -8.958 -6.445 1.00 56.41 84 THR A O 1
ATOM 649 N N . MET A 1 85 ? 12.568 -8.216 -5.610 1.00 51.75 85 MET A N 1
ATOM 650 C CA . MET A 1 85 ? 13.198 -7.549 -4.467 1.00 51.75 85 MET A CA 1
ATOM 651 C C . MET A 1 85 ? 12.764 -8.185 -3.154 1.00 51.75 85 MET A C 1
ATOM 653 O O . MET A 1 85 ? 11.626 -8.046 -2.722 1.00 51.75 85 MET A O 1
ATOM 657 N N . VAL A 1 86 ? 13.722 -8.874 -2.531 1.00 40.88 86 VAL A N 1
ATOM 658 C CA . VAL A 1 86 ? 13.640 -9.414 -1.175 1.00 40.88 86 VAL A CA 1
ATOM 659 C C . VAL A 1 86 ? 14.646 -8.636 -0.329 1.00 40.88 86 VAL A C 1
ATOM 661 O O . VAL A 1 86 ? 15.828 -8.966 -0.307 1.00 40.88 86 VAL A O 1
ATOM 664 N N . MET A 1 87 ? 14.198 -7.573 0.336 1.00 34.69 87 MET A N 1
ATOM 665 C CA . MET A 1 87 ? 14.890 -7.025 1.506 1.00 34.69 87 MET A CA 1
ATOM 666 C C . MET A 1 87 ? 13.852 -6.851 2.609 1.00 34.69 87 MET A C 1
ATOM 668 O O . MET A 1 87 ? 12.916 -6.069 2.473 1.00 34.69 87 MET A O 1
ATOM 672 N N . CYS A 1 88 ? 14.002 -7.650 3.664 1.00 43.00 88 CYS A N 1
ATOM 673 C CA . CYS A 1 88 ? 13.162 -7.645 4.853 1.00 43.00 88 CYS A CA 1
ATOM 674 C C . CYS A 1 88 ? 14.063 -7.790 6.069 1.00 43.00 88 CYS A C 1
ATOM 676 O O . CYS A 1 88 ? 14.696 -8.833 6.222 1.00 43.00 88 CYS A O 1
ATOM 678 N N . ASN A 1 89 ? 14.068 -6.783 6.941 1.00 36.34 89 ASN A N 1
ATOM 679 C CA . ASN A 1 89 ? 14.522 -6.973 8.315 1.00 36.34 89 ASN A CA 1
ATOM 680 C C . ASN A 1 89 ? 13.368 -7.265 9.279 1.00 36.34 89 ASN A C 1
ATOM 682 O O . ASN A 1 89 ? 13.625 -7.924 10.272 1.00 36.34 89 ASN A O 1
ATOM 686 N N . ASP A 1 90 ? 12.111 -6.921 8.966 1.00 31.78 90 ASP A N 1
ATOM 687 C CA . ASP A 1 90 ? 10.992 -7.166 9.890 1.00 31.78 90 ASP A CA 1
ATOM 688 C C . ASP A 1 90 ? 9.648 -7.381 9.163 1.00 31.78 90 ASP A C 1
ATOM 690 O O . ASP A 1 90 ? 8.750 -6.563 9.270 1.00 31.78 90 ASP A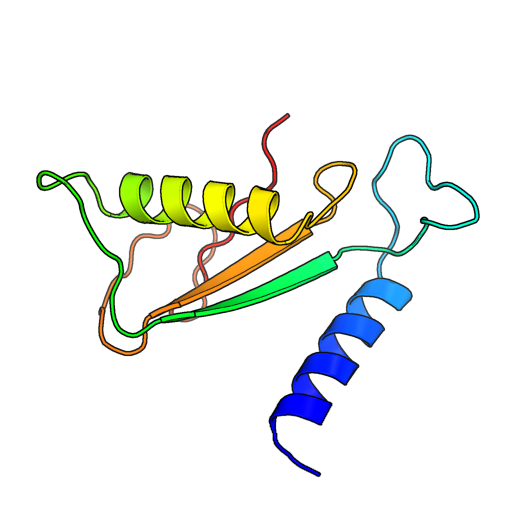 O 1
ATOM 694 N N . VAL A 1 91 ? 9.483 -8.527 8.483 1.00 37.41 91 VAL A N 1
ATOM 695 C CA . VAL A 1 91 ? 8.230 -9.087 7.896 1.00 37.41 91 VAL A CA 1
ATOM 696 C C . VAL A 1 91 ? 8.160 -9.049 6.361 1.00 37.41 91 VAL A C 1
ATOM 698 O O . VAL A 1 91 ? 7.959 -8.018 5.731 1.00 37.41 91 VAL A O 1
ATOM 701 N N . CYS A 1 92 ? 8.268 -10.249 5.780 1.00 38.69 92 CYS A N 1
ATOM 702 C CA . CYS A 1 92 ? 8.119 -10.559 4.360 1.00 38.69 92 CYS A CA 1
ATOM 703 C C . CYS A 1 92 ? 6.902 -11.472 4.160 1.00 38.69 92 CYS A C 1
ATOM 705 O O . CYS A 1 92 ? 6.882 -12.592 4.669 1.00 38.69 92 CYS A O 1
ATOM 707 N N . VAL A 1 93 ? 5.939 -11.037 3.352 1.00 34.97 93 VAL A N 1
ATOM 708 C CA . VAL A 1 93 ? 5.103 -11.922 2.527 1.00 34.97 93 VAL A CA 1
ATOM 709 C C . VAL A 1 93 ? 5.158 -11.299 1.132 1.00 34.97 93 VAL A C 1
ATOM 711 O O . VAL A 1 93 ? 5.006 -10.087 1.027 1.00 34.97 93 VAL A O 1
ATOM 714 N N . GLU A 1 94 ? 5.531 -12.088 0.121 1.00 34.66 94 GLU A N 1
ATOM 715 C CA . GLU A 1 94 ? 5.978 -11.676 -1.225 1.00 34.66 94 GLU A CA 1
ATOM 716 C C . GLU A 1 94 ? 5.529 -10.267 -1.672 1.00 34.66 94 GLU A C 1
ATOM 718 O O . GLU A 1 94 ? 4.349 -9.991 -1.881 1.00 34.66 94 GLU A O 1
ATOM 723 N N . THR A 1 95 ? 6.514 -9.373 -1.806 1.00 35.84 95 THR A N 1
ATOM 724 C CA . THR A 1 95 ? 6.381 -8.002 -2.330 1.00 35.84 95 THR A CA 1
ATOM 725 C C . THR A 1 95 ? 5.385 -7.109 -1.583 1.00 35.84 95 THR A C 1
ATOM 727 O O . THR A 1 95 ? 4.630 -6.351 -2.185 1.00 35.84 95 THR A O 1
ATOM 730 N N . VAL A 1 96 ? 5.398 -7.167 -0.254 1.00 41.69 96 VAL A N 1
ATOM 731 C CA . VAL A 1 96 ? 4.695 -6.217 0.610 1.00 41.69 96 VAL A CA 1
ATOM 732 C C . VAL A 1 96 ? 5.719 -5.462 1.447 1.00 41.69 96 VAL A C 1
ATOM 734 O O . VAL A 1 96 ? 6.300 -6.017 2.375 1.00 41.69 96 VAL A O 1
ATOM 737 N N . VAL A 1 97 ? 5.945 -4.188 1.129 1.00 43.88 97 VAL A N 1
ATOM 738 C CA . VAL A 1 97 ? 6.782 -3.314 1.959 1.00 43.88 97 VAL A CA 1
ATOM 739 C C . VAL A 1 97 ? 5.906 -2.635 3.004 1.00 43.88 97 VAL A C 1
ATOM 741 O O . VAL A 1 97 ? 5.167 -1.710 2.688 1.00 43.88 97 VAL A O 1
ATOM 744 N N . PHE A 1 98 ? 5.980 -3.109 4.248 1.00 42.16 98 PHE A N 1
ATOM 745 C CA . PHE A 1 98 ? 5.314 -2.486 5.387 1.00 42.16 98 PHE A CA 1
ATOM 746 C C . PHE A 1 98 ? 6.135 -1.281 5.858 1.00 42.16 98 PHE A C 1
ATOM 748 O O . PHE A 1 98 ? 7.240 -1.436 6.371 1.00 42.16 98 PHE A O 1
ATOM 755 N N . MET A 1 99 ? 5.606 -0.073 5.682 1.00 48.47 99 MET A N 1
ATOM 756 C CA . MET A 1 99 ? 6.170 1.129 6.297 1.00 48.47 99 MET A CA 1
ATOM 757 C C . MET A 1 99 ? 5.154 1.665 7.292 1.00 48.47 99 MET A C 1
ATOM 759 O O . MET A 1 99 ? 4.147 2.193 6.832 1.00 48.47 99 MET A O 1
ATOM 763 N N . PRO A 1 100 ? 5.353 1.542 8.611 1.00 48.28 100 PRO A N 1
ATOM 764 C CA . PRO A 1 100 ? 4.535 2.296 9.550 1.00 48.28 100 PRO A CA 1
ATOM 765 C C . PRO A 1 100 ? 4.777 3.796 9.324 1.00 48.28 100 PRO A C 1
ATOM 767 O O . PRO A 1 100 ? 5.868 4.192 8.902 1.00 48.28 100 PRO A O 1
ATOM 770 N N . GLY A 1 101 ? 3.751 4.619 9.533 1.00 43.94 101 GLY A N 1
ATOM 771 C CA . GLY A 1 101 ? 3.903 6.072 9.493 1.00 43.94 101 GLY A CA 1
ATOM 772 C C . GLY A 1 101 ? 4.928 6.554 10.530 1.00 43.94 101 GLY A C 1
ATOM 773 O O . GLY A 1 101 ? 5.125 5.920 11.571 1.00 43.94 101 GLY A O 1
ATOM 774 N N . SER A 1 102 ? 5.662 7.610 10.188 1.00 43.41 102 SER A N 1
ATOM 775 C CA . SER A 1 102 ? 6.762 8.139 10.999 1.00 43.41 102 SER A CA 1
ATOM 776 C C . SER A 1 102 ? 6.222 9.107 12.058 1.00 43.41 102 SER A C 1
ATOM 778 O O . SER A 1 102 ? 5.658 10.133 11.683 1.00 43.41 102 SER A O 1
ATOM 780 N N . LEU A 1 103 ? 6.461 8.805 13.343 1.00 38.88 103 LEU A N 1
ATOM 781 C CA . LEU A 1 103 ? 6.263 9.716 14.487 1.00 38.88 103 LEU A CA 1
ATOM 782 C C . LEU A 1 103 ? 7.124 10.987 14.395 1.00 38.88 103 LEU A C 1
ATOM 784 O O . LEU A 1 103 ? 8.303 10.872 13.980 1.00 38.88 103 LEU A O 1
#

Secondary structure (DSSP, 8-state):
--HHHHHHHHHHHHHHHSPP-SS---TTT----EEEEEEES----GGG--HHHHHHHHHHHHHHHHT--SSS-EEEEEEESS------SS--STT----PPP-

Sequence (103 aa):
MKGTDALDGIIERIRNETLCICPTCGKSHARGITLGVAIMEHVHRANNQPVEEAVRVFAETLRKNWNLGNCDDDILLLISTKDTMVMCNDVCVETVVFMPGSL

Foldseek 3Di:
DPPVVVVVVVQVVCQAPAFDPDPDCDPVRGTAAGEAEDEDQDQDDPPVDDSVVSVVVVVVVCCVVVVHDDHLSYWYFYAHPHDPDDDDPDDDDPRGDTDGDDD

InterPro domains:
  IPR033438 Modulator of levamisole receptor-1 [PF17175] (5-83)

Radius of gyration: 14.85 Å; chains: 1; bounding box: 39×25×33 Å